Protein AF-A0A0G0Y631-F1 (afdb_monomer)

Foldseek 3Di:
DDDALVRLQVLLVVLQVVLVVLVVVLVVCCVPDDPVVNVVSVVVSVVSSVVSNVSSVVSNVVND

pLDDT: mean 91.39, std 8.03, range [49.81, 98.12]

Radius of gyration: 14.63 Å; Cα contacts (8 Å, |Δi|>4): 49; chains: 1; bounding box: 28×14×45 Å

Organism: NCBI:txid1618356

Structure (mmCIF, N/CA/C/O backbone):
data_AF-A0A0G0Y631-F1
#
_entry.id   AF-A0A0G0Y631-F1
#
loop_
_atom_site.group_PDB
_atom_site.id
_atom_site.type_symbol
_atom_site.label_atom_id
_atom_site.label_alt_id
_atom_site.label_comp_id
_atom_site.label_asym_id
_atom_site.label_entity_id
_atom_site.label_seq_id
_atom_site.pdbx_PDB_ins_code
_atom_site.Cartn_x
_atom_site.Cartn_y
_atom_site.Cartn_z
_atom_site.occupancy
_atom_site.B_iso_or_equiv
_atom_site.auth_seq_id
_atom_site.auth_comp_id
_atom_site.auth_asym_id
_atom_site.auth_atom_id
_atom_site.pdbx_PDB_model_num
ATOM 1 N N . MET A 1 1 ? -2.619 -3.757 24.911 1.00 49.81 1 MET A N 1
ATOM 2 C CA . MET A 1 1 ? -3.212 -2.433 24.635 1.00 49.81 1 MET A CA 1
ATOM 3 C C . MET A 1 1 ? -3.435 -2.364 23.138 1.00 49.81 1 MET A C 1
ATOM 5 O O . MET A 1 1 ? -2.456 -2.274 22.414 1.00 49.81 1 MET A O 1
ATOM 9 N N . GLY A 1 2 ? -4.675 -2.560 22.686 1.00 73.88 2 GLY A N 1
ATOM 10 C CA . GLY A 1 2 ? -5.030 -2.377 21.276 1.00 73.88 2 GLY A CA 1
ATOM 11 C C . GLY A 1 2 ? -5.140 -0.890 20.941 1.00 73.88 2 GLY A C 1
ATOM 12 O O . GLY A 1 2 ? -5.318 -0.069 21.844 1.00 73.88 2 GLY A O 1
ATOM 13 N N . PHE A 1 3 ? -5.004 -0.549 19.662 1.00 78.06 3 PHE A N 1
ATOM 14 C CA . PHE A 1 3 ? -5.261 0.806 19.179 1.00 78.06 3 PHE A CA 1
ATOM 15 C C . PHE A 1 3 ? -6.726 1.182 19.420 1.00 78.06 3 PHE A C 1
ATOM 17 O O . PHE A 1 3 ? -7.616 0.344 19.287 1.00 78.06 3 PHE A O 1
ATOM 24 N N . ASN A 1 4 ? -6.989 2.443 19.766 1.00 89.94 4 ASN A N 1
ATOM 25 C CA . ASN A 1 4 ? -8.358 2.957 19.725 1.00 89.94 4 ASN A CA 1
ATOM 26 C C . ASN A 1 4 ? -8.795 3.204 18.268 1.00 89.94 4 ASN A C 1
ATOM 28 O O . ASN A 1 4 ? -7.964 3.237 17.357 1.00 89.94 4 ASN A O 1
ATOM 32 N N . PHE A 1 5 ? -10.097 3.400 18.050 1.00 90.31 5 PHE A N 1
ATOM 33 C CA . PHE A 1 5 ? -10.655 3.557 16.705 1.00 90.31 5 PHE A CA 1
ATOM 34 C C . PHE A 1 5 ? -9.977 4.665 15.882 1.00 90.31 5 PHE A C 1
ATOM 36 O O . PHE A 1 5 ? -9.636 4.453 14.720 1.00 90.31 5 PHE A O 1
ATOM 43 N N . GLU A 1 6 ? -9.708 5.825 16.487 1.00 93.81 6 GLU A N 1
ATOM 44 C CA . GLU A 1 6 ? -9.056 6.944 15.793 1.00 93.81 6 GLU A CA 1
ATOM 45 C C . GLU A 1 6 ? -7.600 6.631 15.419 1.00 93.81 6 GLU A C 1
ATOM 47 O O . GLU A 1 6 ? -7.145 6.982 14.330 1.00 93.81 6 GLU A O 1
ATOM 52 N N . GLN A 1 7 ? -6.871 5.909 16.274 1.00 94.00 7 GLN A N 1
ATOM 53 C CA . GLN A 1 7 ? -5.511 5.452 15.982 1.00 94.00 7 GLN A CA 1
ATOM 54 C C . GLN A 1 7 ? -5.489 4.433 14.838 1.00 94.00 7 GLN A C 1
ATOM 56 O O . GLN A 1 7 ? -4.682 4.563 13.917 1.00 94.00 7 GLN A O 1
ATOM 61 N N . ALA A 1 8 ? -6.388 3.450 14.865 1.00 94.00 8 ALA A N 1
ATOM 62 C CA . ALA A 1 8 ? -6.485 2.433 13.824 1.00 94.00 8 ALA A CA 1
ATOM 63 C C . ALA A 1 8 ? -6.903 3.033 12.474 1.00 94.00 8 ALA A C 1
ATOM 65 O O . ALA A 1 8 ? -6.311 2.722 11.441 1.00 94.00 8 ALA A O 1
ATOM 66 N N . LYS A 1 9 ? -7.850 3.978 12.482 1.00 95.44 9 LYS A N 1
ATOM 67 C CA . LYS A 1 9 ? -8.258 4.745 11.300 1.00 95.44 9 LYS A CA 1
ATOM 68 C C . LYS A 1 9 ? -7.120 5.604 10.747 1.00 95.44 9 LYS A C 1
ATOM 70 O O . LYS A 1 9 ? -6.908 5.629 9.535 1.00 95.44 9 LYS A O 1
ATOM 75 N N . GLY A 1 10 ? -6.365 6.279 11.615 1.00 96.31 10 GLY A N 1
ATOM 76 C CA . GLY A 1 10 ? -5.187 7.052 11.219 1.00 96.31 10 GLY A CA 1
ATOM 77 C C . GLY A 1 10 ? -4.132 6.178 10.540 1.00 96.31 10 GLY A C 1
ATOM 78 O O . GLY A 1 10 ? -3.645 6.512 9.459 1.00 96.31 10 GLY A O 1
ATOM 79 N N . LEU A 1 11 ? -3.841 5.016 11.125 1.00 95.81 11 LEU A N 1
ATOM 80 C CA . LEU A 1 11 ? -2.880 4.067 10.576 1.00 95.81 11 LEU A CA 1
ATOM 81 C C . LEU A 1 11 ? -3.380 3.429 9.267 1.00 95.81 11 LEU A C 1
ATOM 83 O O . LEU A 1 11 ? -2.613 3.296 8.316 1.00 95.81 11 LEU A O 1
ATOM 87 N N . SER A 1 12 ? -4.674 3.117 9.166 1.00 97.31 12 SER A N 1
ATOM 88 C CA . SER A 1 12 ? -5.294 2.657 7.919 1.00 97.31 12 SER A CA 1
ATOM 89 C C . SER A 1 12 ? -5.141 3.682 6.794 1.00 97.31 12 SER A C 1
ATOM 91 O O . SER A 1 12 ? -4.782 3.316 5.676 1.00 97.31 12 SER A O 1
ATOM 93 N N . ASN A 1 13 ? -5.409 4.962 7.063 1.00 97.88 13 ASN A N 1
ATOM 94 C CA . ASN A 1 13 ? -5.260 6.021 6.063 1.00 97.88 13 ASN A CA 1
ATOM 95 C C . ASN A 1 13 ? -3.806 6.156 5.604 1.00 97.88 13 ASN A C 1
ATOM 97 O O . ASN A 1 13 ? -3.554 6.255 4.406 1.00 97.88 13 ASN A O 1
ATOM 101 N N . PHE A 1 14 ? -2.854 6.064 6.535 1.00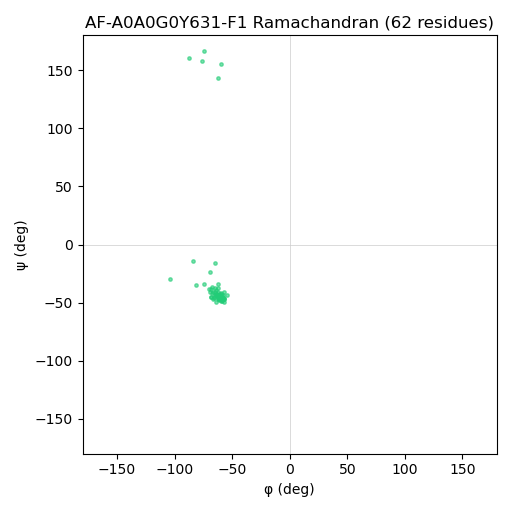 97.50 14 PHE A N 1
ATOM 102 C CA . PHE A 1 14 ? -1.430 6.058 6.213 1.00 97.50 14 PHE A CA 1
ATOM 103 C C . PHE A 1 14 ? -1.057 4.924 5.244 1.00 97.50 14 PHE A C 1
ATOM 105 O O . PHE A 1 14 ? -0.400 5.167 4.231 1.00 97.50 14 PHE A O 1
ATOM 112 N N . PHE A 1 15 ? -1.526 3.697 5.489 1.00 97.94 15 PHE A N 1
ATOM 113 C CA . PHE A 1 15 ? -1.288 2.577 4.574 1.00 97.94 15 PHE A CA 1
ATOM 114 C C . PHE A 1 15 ? -1.956 2.769 3.206 1.00 97.94 15 PHE A C 1
ATOM 116 O O . PHE A 1 15 ? -1.352 2.431 2.185 1.00 97.94 15 PHE A O 1
ATOM 123 N N . PHE A 1 16 ? -3.159 3.347 3.147 1.00 98.12 16 PHE A N 1
ATOM 124 C CA . PHE A 1 16 ? -3.785 3.699 1.869 1.00 98.12 16 PHE A CA 1
ATOM 125 C C . PHE A 1 16 ? -2.994 4.756 1.098 1.00 98.12 16 PHE A C 1
ATOM 127 O O . PHE A 1 16 ? -2.880 4.658 -0.124 1.00 98.12 16 PHE A O 1
ATOM 134 N N . ASP A 1 17 ? -2.432 5.752 1.777 1.00 98.06 17 ASP A N 1
ATOM 135 C CA . ASP A 1 17 ? -1.641 6.794 1.123 1.00 98.06 17 ASP A CA 1
ATOM 136 C C . ASP A 1 17 ? -0.310 6.252 0.597 1.00 98.06 17 ASP A C 1
ATOM 138 O O . ASP A 1 17 ? 0.070 6.565 -0.533 1.00 98.06 17 ASP A O 1
ATOM 142 N N . ILE A 1 18 ? 0.336 5.342 1.334 1.00 97.81 18 ILE A N 1
ATOM 143 C CA . ILE A 1 18 ? 1.480 4.579 0.821 1.00 97.81 18 ILE A CA 1
ATOM 144 C C . ILE A 1 18 ? 1.081 3.789 -0.431 1.00 97.81 18 ILE A C 1
ATOM 146 O O . ILE A 1 18 ? 1.777 3.858 -1.444 1.00 97.81 18 ILE A O 1
ATOM 150 N N . ALA A 1 19 ? -0.041 3.064 -0.392 1.00 97.69 19 ALA A N 1
ATOM 151 C CA . ALA A 1 19 ? -0.506 2.266 -1.524 1.00 97.69 19 ALA A CA 1
ATOM 152 C C . ALA A 1 19 ? -0.730 3.131 -2.779 1.00 97.69 19 ALA A C 1
ATOM 154 O O . ALA A 1 19 ? -0.276 2.774 -3.867 1.00 97.69 19 ALA A O 1
ATOM 155 N N . LYS A 1 20 ? -1.358 4.305 -2.631 1.00 96.69 20 LYS A N 1
ATOM 156 C CA . LYS A 1 20 ? -1.511 5.278 -3.727 1.00 96.69 20 LYS A CA 1
ATOM 157 C C . LYS A 1 20 ? -0.157 5.759 -4.243 1.00 96.69 20 LYS A C 1
ATOM 159 O O . LYS A 1 20 ? 0.049 5.781 -5.453 1.00 96.69 20 LY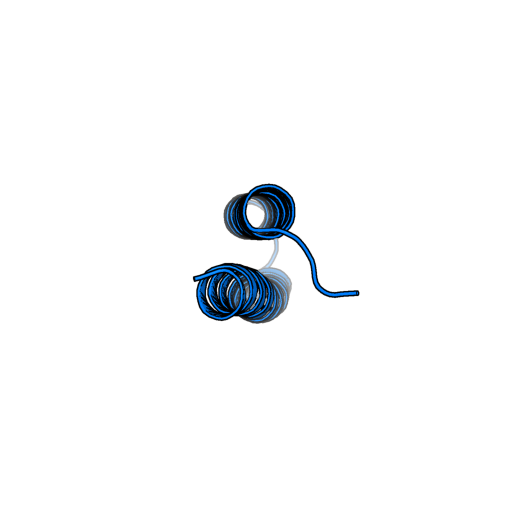S A O 1
ATOM 164 N N . GLY A 1 21 ? 0.761 6.123 -3.345 1.00 96.81 21 GLY A N 1
ATOM 165 C CA . GLY A 1 21 ? 2.097 6.597 -3.707 1.00 96.81 21 GLY A CA 1
ATOM 166 C C . GLY A 1 21 ? 2.882 5.561 -4.510 1.00 96.81 21 GLY A C 1
ATOM 167 O O . GLY A 1 21 ? 3.451 5.887 -5.549 1.00 96.81 21 GLY A O 1
ATOM 168 N N . VAL A 1 22 ? 2.841 4.296 -4.090 1.00 96.12 22 VAL A N 1
ATOM 169 C CA . VAL A 1 22 ? 3.496 3.189 -4.799 1.00 96.12 22 VAL A CA 1
ATOM 170 C C . VAL A 1 22 ? 2.832 2.919 -6.145 1.00 96.12 22 VAL A C 1
ATOM 172 O O . VAL A 1 22 ? 3.542 2.741 -7.131 1.00 96.12 22 VAL A O 1
ATOM 175 N N . ALA A 1 23 ? 1.499 2.938 -6.225 1.00 94.75 23 ALA A N 1
ATOM 176 C CA . ALA A 1 23 ? 0.787 2.758 -7.489 1.00 94.75 23 ALA A CA 1
ATOM 177 C C . ALA A 1 23 ? 1.123 3.868 -8.501 1.00 94.75 23 ALA A C 1
ATOM 179 O O . ALA A 1 23 ? 1.443 3.580 -9.654 1.00 94.75 23 ALA A O 1
ATOM 180 N N . LEU A 1 24 ? 1.111 5.131 -8.067 1.00 94.75 24 LEU A N 1
ATOM 181 C CA . LEU A 1 24 ? 1.465 6.275 -8.912 1.00 94.75 24 LEU A CA 1
ATOM 182 C C . LEU A 1 24 ? 2.943 6.253 -9.311 1.00 94.75 24 LEU A C 1
ATOM 184 O O . LEU A 1 24 ? 3.263 6.503 -10.472 1.00 94.75 24 LEU A O 1
ATOM 188 N N . GLY A 1 25 ? 3.834 5.904 -8.381 1.00 91.88 25 GLY A N 1
ATOM 189 C CA . GLY A 1 25 ? 5.257 5.728 -8.659 1.00 91.88 25 GLY A CA 1
ATOM 190 C C . GLY A 1 25 ? 5.496 4.644 -9.707 1.00 91.88 25 GLY A C 1
ATOM 191 O O . GLY A 1 25 ? 6.198 4.887 -10.683 1.00 91.88 25 GLY A O 1
ATOM 192 N N . ALA A 1 26 ? 4.851 3.484 -9.569 1.00 91.62 26 ALA A N 1
ATOM 193 C CA . ALA A 1 26 ? 4.948 2.384 -10.526 1.00 91.62 26 ALA A CA 1
ATOM 194 C C . ALA A 1 26 ? 4.489 2.797 -11.931 1.00 91.62 26 ALA A C 1
ATOM 196 O O . ALA A 1 26 ? 5.163 2.495 -12.915 1.00 91.62 26 ALA A O 1
ATOM 197 N N . ILE A 1 27 ? 3.380 3.540 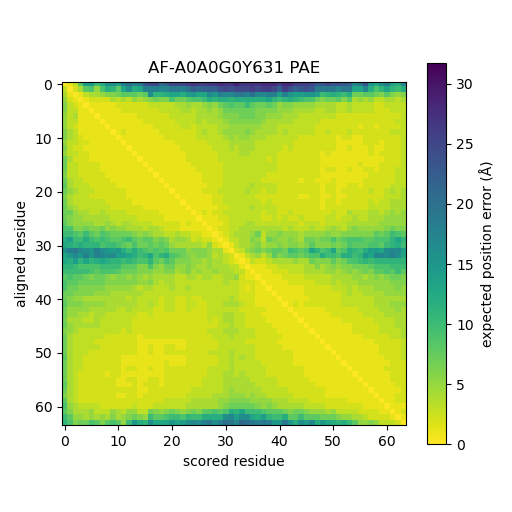-12.027 1.00 89.06 27 ILE A N 1
ATOM 198 C CA . ILE A 1 27 ? 2.894 4.097 -13.295 1.00 89.06 27 ILE A CA 1
ATOM 199 C C . ILE A 1 27 ? 3.924 5.073 -13.873 1.00 89.06 27 ILE A C 1
ATOM 201 O O . ILE A 1 27 ? 4.264 4.958 -15.048 1.00 89.06 27 ILE A O 1
ATOM 205 N N . GLY A 1 28 ? 4.471 5.983 -13.064 1.00 88.12 28 GLY A N 1
ATOM 206 C CA . GLY A 1 28 ? 5.497 6.935 -13.501 1.00 88.12 28 GLY A CA 1
ATOM 207 C C . GLY A 1 28 ? 6.758 6.250 -14.037 1.00 88.12 28 GLY A C 1
ATOM 208 O O . GLY A 1 28 ? 7.199 6.551 -15.145 1.00 88.12 28 GLY A O 1
ATOM 209 N N . PHE A 1 29 ? 7.289 5.266 -13.306 1.00 84.62 29 PHE A N 1
ATOM 210 C CA . PHE A 1 29 ? 8.439 4.464 -13.744 1.00 84.62 29 PHE A CA 1
ATOM 211 C C . PHE A 1 29 ? 8.137 3.660 -15.015 1.00 84.62 29 PHE A C 1
ATOM 213 O O . PHE A 1 29 ? 9.000 3.520 -15.883 1.00 84.62 29 PHE A O 1
ATOM 220 N N . SER A 1 30 ? 6.897 3.192 -15.188 1.00 80.75 30 SER A N 1
ATOM 221 C CA . SER A 1 30 ? 6.498 2.427 -16.375 1.00 80.75 30 SER A CA 1
ATOM 222 C C . SER A 1 30 ? 6.561 3.223 -17.685 1.00 80.75 30 SER A C 1
ATOM 224 O O . SER A 1 30 ? 6.559 2.621 -18.759 1.00 80.75 30 SER A O 1
ATOM 226 N N . VAL A 1 31 ? 6.642 4.555 -17.635 1.00 81.62 31 VAL A N 1
ATOM 227 C CA . VAL A 1 31 ? 6.744 5.401 -18.835 1.00 81.62 31 VAL A CA 1
ATOM 228 C C . VAL A 1 31 ? 8.180 5.463 -19.365 1.00 81.62 31 VAL A C 1
ATOM 230 O O . VAL A 1 31 ? 8.370 5.501 -20.578 1.00 81.62 31 VAL A O 1
ATOM 233 N N . ILE A 1 32 ? 9.181 5.436 -18.481 1.00 80.44 32 ILE A N 1
ATOM 234 C CA . ILE A 1 32 ? 10.566 5.823 -18.809 1.00 80.44 32 ILE A CA 1
ATOM 235 C C . ILE A 1 32 ? 11.489 4.602 -18.968 1.00 80.44 32 ILE A C 1
ATOM 237 O O . ILE A 1 32 ? 12.428 4.640 -19.757 1.00 80.44 32 ILE A O 1
ATOM 241 N N . GLU A 1 33 ? 11.212 3.506 -18.259 1.00 83.88 33 GLU A N 1
ATOM 242 C CA . GLU A 1 33 ? 12.157 2.389 -18.115 1.00 83.88 33 GLU A CA 1
ATOM 243 C C . GLU A 1 33 ? 12.085 1.322 -19.236 1.00 83.88 33 GLU A C 1
ATOM 245 O O . GLU A 1 33 ? 11.066 1.200 -19.918 1.00 83.88 33 GLU A O 1
ATOM 250 N N . PRO A 1 34 ? 13.129 0.490 -19.424 1.00 88.88 34 PRO A N 1
ATOM 251 C CA . PRO A 1 34 ? 13.102 -0.721 -20.256 1.00 88.88 34 PRO A CA 1
ATOM 252 C C . PRO A 1 34 ? 12.061 -1.761 -19.804 1.00 88.88 34 PRO A C 1
ATOM 254 O O . PRO A 1 34 ? 11.694 -1.823 -18.630 1.00 88.88 34 PRO A O 1
ATOM 257 N N . ILE A 1 35 ? 11.599 -2.620 -20.725 1.00 85.88 35 ILE A N 1
ATOM 258 C CA . ILE A 1 35 ? 10.511 -3.594 -20.486 1.00 85.88 35 ILE A CA 1
ATOM 259 C C . ILE A 1 35 ? 10.813 -4.531 -19.308 1.00 85.88 35 ILE A C 1
ATOM 261 O O . ILE A 1 35 ? 9.918 -4.785 -18.501 1.00 85.88 35 ILE A O 1
ATOM 265 N N . GLU A 1 36 ? 12.048 -5.016 -19.167 1.00 87.94 36 GLU A N 1
ATOM 266 C CA . GLU A 1 36 ? 12.432 -5.921 -18.079 1.00 87.94 36 GLU A CA 1
ATOM 267 C C . GLU A 1 36 ? 12.231 -5.262 -16.708 1.00 87.94 36 GLU A C 1
ATOM 269 O O . GLU A 1 36 ? 11.678 -5.871 -15.791 1.00 87.94 36 GLU A O 1
ATOM 274 N N . ILE A 1 37 ? 12.606 -3.985 -16.590 1.00 86.50 37 ILE A N 1
ATOM 275 C CA . ILE A 1 37 ? 12.443 -3.200 -15.363 1.00 86.50 37 ILE A CA 1
ATOM 276 C C . ILE A 1 37 ? 10.958 -2.933 -15.103 1.00 86.50 37 ILE A C 1
ATOM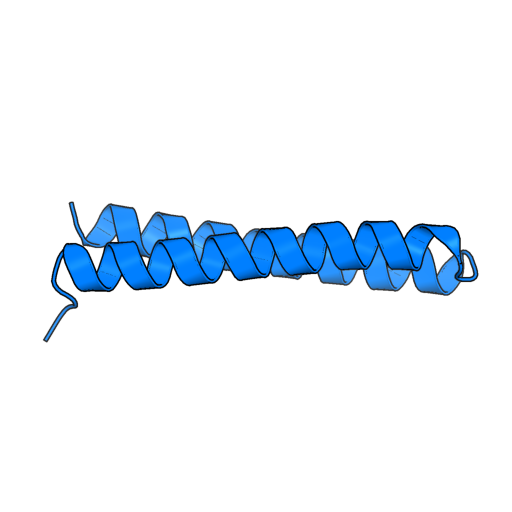 278 O O . ILE A 1 37 ? 10.511 -3.087 -13.967 1.00 86.50 37 ILE A O 1
ATOM 282 N N . LYS A 1 38 ? 10.159 -2.626 -16.137 1.00 88.06 38 LYS A N 1
ATOM 283 C CA . LYS A 1 38 ? 8.704 -2.420 -15.986 1.00 88.06 38 LYS A CA 1
ATOM 284 C C . LYS A 1 38 ? 8.007 -3.636 -15.389 1.00 88.06 38 LYS A C 1
ATOM 286 O O . LYS A 1 38 ? 7.150 -3.474 -14.524 1.00 88.06 38 LYS A O 1
ATOM 291 N N . VAL A 1 39 ? 8.357 -4.840 -15.843 1.00 87.88 39 VAL A N 1
ATOM 292 C CA . VAL A 1 39 ? 7.738 -6.080 -15.351 1.00 87.88 39 VAL A CA 1
ATOM 293 C C . VAL A 1 39 ? 8.107 -6.320 -13.889 1.00 87.88 39 VAL A C 1
ATOM 295 O O . VAL A 1 39 ? 7.222 -6.575 -13.073 1.00 87.88 39 VAL A O 1
ATOM 298 N N . VAL A 1 40 ? 9.388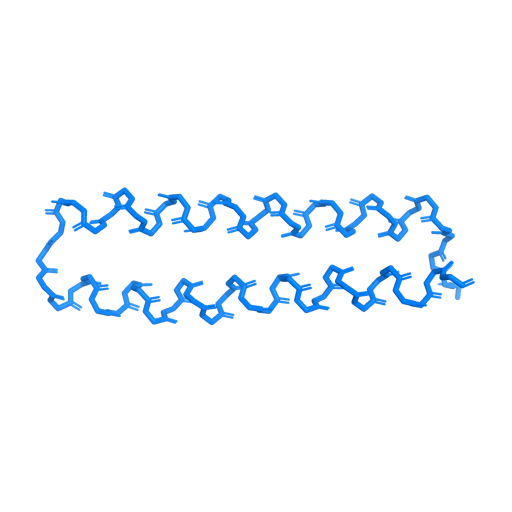 -6.185 -13.537 1.00 90.50 40 VAL A N 1
ATOM 299 C CA . VAL A 1 40 ? 9.857 -6.386 -12.156 1.00 90.50 40 VAL A CA 1
ATOM 300 C C . VAL A 1 40 ? 9.241 -5.354 -11.211 1.00 90.50 40 VAL A C 1
ATOM 302 O O . VAL A 1 40 ? 8.663 -5.726 -10.189 1.00 90.50 40 VAL A O 1
ATOM 305 N N . VAL A 1 41 ? 9.306 -4.069 -11.567 1.00 90.94 41 VAL A N 1
ATOM 306 C CA . VAL A 1 41 ? 8.718 -2.980 -10.775 1.00 90.94 41 VAL A CA 1
ATOM 307 C C . VAL A 1 41 ? 7.209 -3.166 -10.660 1.00 90.94 41 VAL A C 1
ATOM 309 O O . VAL A 1 41 ? 6.679 -3.09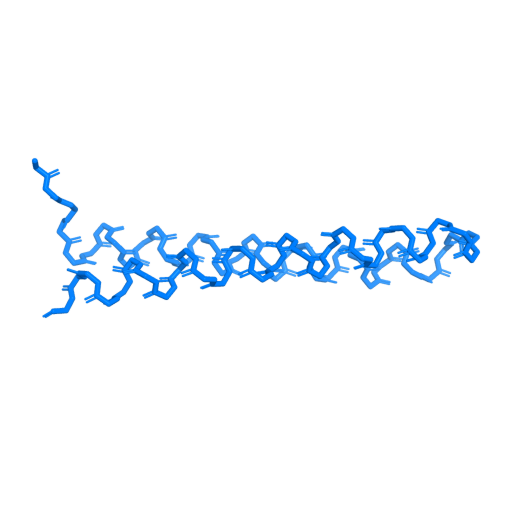3 -9.558 1.00 90.94 41 VAL A O 1
ATOM 312 N N . GLY A 1 42 ? 6.518 -3.499 -11.753 1.00 90.38 42 GLY A N 1
ATOM 313 C CA . GLY A 1 42 ? 5.078 -3.747 -11.747 1.00 90.38 42 GLY A CA 1
ATOM 314 C C . GLY A 1 42 ? 4.667 -4.846 -10.765 1.00 90.38 42 GLY A C 1
ATOM 315 O O . GLY A 1 42 ? 3.784 -4.627 -9.937 1.00 90.38 42 GLY A O 1
ATOM 316 N N . LEU A 1 43 ? 5.331 -6.005 -10.797 1.00 93.00 43 LEU A N 1
ATOM 317 C CA . LEU A 1 43 ? 5.024 -7.126 -9.899 1.00 93.00 43 LEU A CA 1
ATOM 318 C C . LEU A 1 43 ? 5.293 -6.790 -8.425 1.00 93.00 43 LEU A C 1
ATOM 320 O O . LEU A 1 43 ? 4.476 -7.113 -7.554 1.00 93.00 43 LEU A O 1
ATOM 324 N N . LEU A 1 44 ? 6.410 -6.116 -8.141 1.00 94.12 44 LEU A N 1
ATOM 325 C CA . LEU A 1 44 ? 6.751 -5.684 -6.786 1.00 94.12 44 LEU A CA 1
ATOM 326 C C . LEU A 1 44 ? 5.755 -4.644 -6.269 1.00 94.12 44 LEU A C 1
ATOM 328 O O . LEU A 1 44 ? 5.253 -4.775 -5.152 1.00 94.12 44 LEU A O 1
ATOM 332 N N . SER A 1 45 ? 5.409 -3.654 -7.091 1.00 95.25 45 SER A N 1
ATOM 333 C CA . SER A 1 45 ? 4.448 -2.613 -6.738 1.00 95.25 45 SER A CA 1
ATOM 334 C C . SER A 1 45 ? 3.053 -3.179 -6.492 1.00 95.25 45 SER A C 1
ATOM 336 O O . SER A 1 45 ? 2.438 -2.808 -5.499 1.00 95.25 45 SER A O 1
ATOM 338 N N . ILE A 1 46 ? 2.567 -4.113 -7.318 1.00 95.31 46 ILE A N 1
ATOM 339 C CA . ILE A 1 46 ? 1.268 -4.777 -7.102 1.00 95.31 46 ILE A CA 1
ATOM 340 C C . ILE A 1 46 ? 1.252 -5.506 -5.757 1.00 95.31 46 ILE A C 1
ATOM 342 O O . ILE A 1 46 ? 0.321 -5.332 -4.969 1.00 95.31 46 ILE A O 1
ATOM 346 N N . SER A 1 47 ? 2.294 -6.291 -5.477 1.00 96.31 47 SER A N 1
ATOM 347 C CA . SER A 1 47 ? 2.401 -7.059 -4.232 1.00 96.31 47 SER A CA 1
ATOM 348 C C . SER A 1 47 ? 2.423 -6.137 -3.013 1.00 96.31 47 SER A C 1
ATOM 350 O O . SER A 1 47 ? 1.722 -6.373 -2.029 1.00 96.31 47 SER A O 1
ATOM 352 N N . PHE A 1 48 ? 3.181 -5.046 -3.096 1.00 96.88 48 PHE A N 1
ATOM 353 C CA . PHE A 1 48 ? 3.300 -4.072 -2.020 1.00 96.88 48 PHE A CA 1
ATOM 354 C C . PHE A 1 48 ? 1.994 -3.300 -1.786 1.00 96.88 48 PHE A C 1
ATOM 356 O O . PHE A 1 48 ? 1.536 -3.193 -0.650 1.00 96.88 48 PHE A O 1
ATOM 363 N N . VAL A 1 49 ? 1.342 -2.834 -2.857 1.00 97.88 49 VAL A N 1
ATOM 364 C CA . VAL A 1 49 ? 0.024 -2.181 -2.797 1.00 97.88 49 VAL A CA 1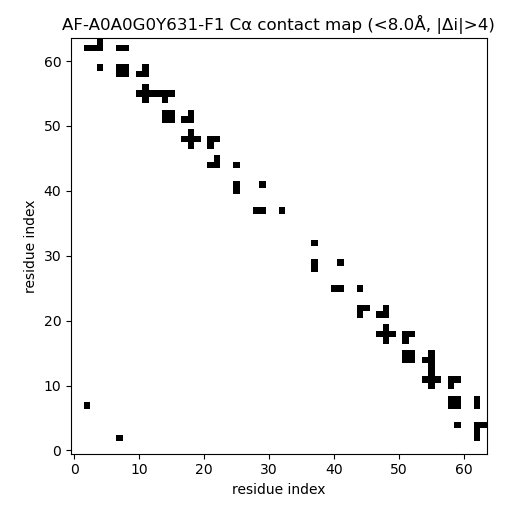
ATOM 365 C C . VAL A 1 49 ? -1.004 -3.103 -2.153 1.00 97.88 49 VAL A C 1
ATOM 367 O O . VAL A 1 49 ? -1.730 -2.673 -1.258 1.00 97.88 49 VAL A O 1
ATOM 370 N N . TYR A 1 50 ? -1.040 -4.374 -2.557 1.00 97.50 50 TYR A N 1
ATOM 371 C CA . TYR A 1 50 ? -1.941 -5.363 -1.974 1.00 97.50 50 TYR A CA 1
ATOM 372 C C . TYR A 1 50 ? -1.725 -5.510 -0.462 1.00 97.50 50 TYR A C 1
ATOM 374 O O . TYR A 1 50 ? -2.692 -5.473 0.297 1.00 97.50 50 TYR A O 1
ATOM 382 N N . ILE A 1 51 ? -0.471 -5.619 -0.012 1.00 97.88 51 ILE A N 1
ATOM 383 C CA . ILE A 1 51 ? -0.139 -5.722 1.416 1.00 97.88 51 ILE A CA 1
ATOM 384 C C . ILE A 1 51 ? -0.599 -4.473 2.176 1.00 97.88 51 ILE A C 1
ATOM 386 O O . ILE A 1 51 ? -1.266 -4.603 3.201 1.00 97.88 51 ILE A O 1
ATOM 390 N N . CYS A 1 52 ? -0.306 -3.272 1.671 1.00 97.88 52 CYS A N 1
ATOM 391 C CA . CYS A 1 52 ? -0.724 -2.026 2.313 1.00 97.88 52 CYS A CA 1
ATOM 392 C C . CYS A 1 52 ? -2.249 -1.931 2.434 1.00 97.88 52 CYS A C 1
ATOM 394 O O . CYS A 1 52 ? -2.762 -1.638 3.512 1.00 97.88 52 CYS A O 1
ATOM 396 N N . VAL A 1 53 ? -2.981 -2.241 1.361 1.00 98.06 53 VAL A N 1
ATOM 397 C CA . VAL A 1 53 ? -4.450 -2.252 1.369 1.00 98.06 53 VAL A CA 1
ATOM 398 C C . VAL A 1 53 ? -4.985 -3.287 2.358 1.00 98.06 53 VAL A C 1
ATOM 400 O O . VAL A 1 53 ? -5.899 -2.984 3.119 1.00 98.06 53 VAL A O 1
ATOM 403 N N . ARG A 1 54 ? -4.409 -4.494 2.406 1.00 97.81 54 ARG A N 1
ATOM 404 C CA . ARG A 1 54 ? -4.823 -5.536 3.359 1.00 97.81 54 ARG A CA 1
ATOM 405 C C . ARG A 1 54 ? -4.610 -5.114 4.807 1.00 97.81 54 ARG A C 1
ATOM 407 O O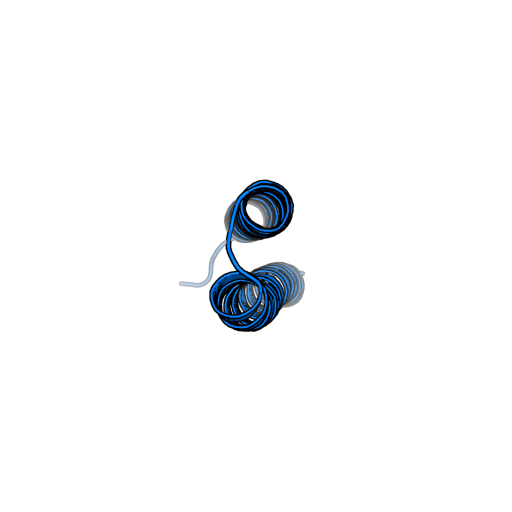 . ARG A 1 54 ? -5.514 -5.308 5.609 1.00 97.81 54 ARG A O 1
ATOM 414 N N . ILE A 1 55 ? -3.460 -4.528 5.137 1.00 97.06 55 ILE A N 1
ATOM 415 C CA . ILE A 1 55 ? -3.190 -4.036 6.494 1.00 97.06 55 ILE A CA 1
ATOM 416 C C . ILE A 1 55 ? -4.163 -2.908 6.851 1.00 97.06 55 ILE A C 1
ATOM 418 O O . ILE A 1 55 ? -4.727 -2.921 7.940 1.00 97.06 55 ILE A O 1
ATOM 422 N N . ALA A 1 56 ? -4.411 -1.973 5.930 1.00 96.50 56 ALA A N 1
ATOM 423 C CA . ALA A 1 56 ? -5.369 -0.892 6.141 1.00 96.50 56 ALA A CA 1
ATOM 424 C C . ALA A 1 56 ? -6.774 -1.424 6.472 1.00 96.50 56 ALA A C 1
ATOM 426 O O . ALA A 1 56 ? -7.389 -0.999 7.446 1.00 96.50 56 ALA A O 1
ATOM 427 N N . LEU A 1 57 ? -7.253 -2.405 5.702 1.00 96.12 57 LEU A N 1
ATOM 428 C CA . LEU A 1 57 ? -8.556 -3.030 5.933 1.00 96.12 57 LEU A CA 1
ATOM 429 C C . LEU A 1 57 ? -8.614 -3.787 7.266 1.00 96.12 57 LEU A C 1
ATOM 431 O O . LEU A 1 57 ? -9.578 -3.606 8.001 1.00 96.12 57 LEU A O 1
ATOM 435 N N . LEU A 1 58 ? -7.578 -4.560 7.611 1.00 95.75 58 LEU A N 1
ATOM 436 C CA . LEU A 1 58 ? -7.514 -5.274 8.894 1.00 95.75 58 LEU A CA 1
ATOM 437 C C . LEU A 1 58 ? -7.575 -4.313 10.087 1.00 95.75 58 LEU A C 1
ATOM 439 O O . LEU A 1 58 ? -8.299 -4.567 11.043 1.00 95.75 58 LEU A O 1
ATOM 443 N N . LEU A 1 59 ? -6.875 -3.178 10.009 1.00 94.25 59 LEU A N 1
ATOM 444 C CA . LEU A 1 59 ? -6.917 -2.155 11.055 1.00 94.25 59 LEU A CA 1
ATOM 445 C C . LEU A 1 59 ? -8.321 -1.572 11.240 1.00 94.25 59 LEU A C 1
ATOM 447 O O . LEU A 1 59 ? -8.721 -1.296 12.366 1.00 94.25 59 LEU A O 1
ATOM 451 N N . LEU A 1 60 ? -9.076 -1.381 10.156 1.00 93.06 60 LEU A N 1
ATOM 452 C CA . LEU A 1 60 ? -10.457 -0.897 10.234 1.00 93.06 60 LEU A CA 1
ATOM 453 C C . LEU A 1 60 ? -11.431 -1.968 10.735 1.00 93.06 60 LEU A C 1
ATOM 455 O O . LEU A 1 60 ? -12.397 -1.624 11.412 1.00 93.06 60 LEU A O 1
ATOM 459 N N . GLU A 1 61 ? -11.193 -3.239 10.405 1.00 92.88 61 GLU A N 1
ATOM 460 C CA . GLU A 1 61 ? -11.995 -4.368 10.885 1.00 92.88 61 GLU A CA 1
ATOM 461 C C . GLU A 1 61 ? -11.813 -4.596 12.388 1.00 92.88 61 GLU A C 1
ATOM 463 O O . GLU A 1 61 ? -12.806 -4.738 13.093 1.00 92.88 61 GLU A O 1
ATOM 468 N N . GLU A 1 62 ? -10.577 -4.574 12.896 1.00 87.50 62 GLU A N 1
ATOM 469 C CA . GLU A 1 62 ? -10.290 -4.749 14.330 1.00 87.50 62 GLU A CA 1
ATOM 470 C C . GLU A 1 62 ? -10.750 -3.566 15.191 1.00 87.50 62 GLU A C 1
ATOM 472 O O . GLU A 1 62 ? -10.963 -3.708 16.394 1.00 87.50 62 GLU A O 1
ATOM 477 N N . ALA A 1 63 ? -10.876 -2.386 14.587 1.00 82.00 63 ALA A N 1
ATOM 478 C CA . ALA A 1 63 ? -11.286 -1.171 15.276 1.00 82.00 63 ALA A CA 1
ATOM 479 C C . ALA A 1 63 ? -12.808 -1.010 15.409 1.00 82.00 63 ALA A C 1
ATOM 481 O O . ALA A 1 63 ? -13.249 -0.126 16.150 1.00 82.00 63 ALA A O 1
ATOM 482 N N . ARG A 1 64 ? -13.590 -1.795 14.659 1.00 74.19 64 ARG A N 1
ATOM 483 C CA . ARG A 1 64 ? -15.055 -1.737 14.620 1.00 74.19 64 ARG A CA 1
ATOM 484 C C . ARG A 1 64 ? -15.688 -2.597 15.707 1.00 74.19 64 ARG A C 1
ATOM 486 O O . ARG A 1 64 ? -16.685 -2.110 16.286 1.00 74.19 64 ARG A O 1
#

Secondary structure (DSSP, 8-state):
-PPPHHHHHHHHHHHHHHHHHHHHHHHHHHHHS-HHHHHHHHHHHHHHHHHHHHHHHHHHHHT-

Sequence (64 aa):
MGFNFEQAKGLSNFFFDIAKGVALGAIGFSVIEPIEIKVVVGLLSISFVYICVRIALLLLEEAR

Solvent-accessible surface area (backbone atoms only — not comparable to full-atom values): 3361 Å² total; per-residue (Å²): 136,80,71,52,50,70,56,22,47,52,53,18,51,51,26,45,52,50,25,50,51,43,54,53,46,43,56,57,50,53,74,76,54,58,71,72,57,36,53,53,47,47,55,52,39,52,54,50,29,51,51,27,46,52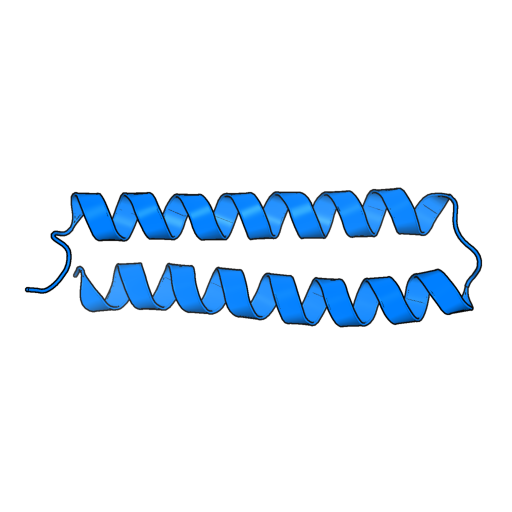,52,19,50,50,33,48,60,77,44,106

Nearest PDB structures (foldseek):
  4gzr-assembly1_B  TM=9.094E-01  e=3.554E+00  Mycobacterium tuberculosis H37Rv
  4j7k-assembly2_D  TM=7.439E-01  e=1.852E+00  Bacillus anthracis str. Sterne
  3o9o-assembly1_B  TM=6.399E-01  e=2.348E+00  Streptococcus agalactiae NEM316

Mean predicted aligned error: 4.11 Å